Protein AF-A0A9X0AL07-F1 (afdb_monomer_lite)

pLDDT: mean 73.5, std 15.66, range [35.53, 93.0]

Foldseek 3Di:
DDDDDPPPDPPPPPPPPPPPDDDPCCPQPDDPPDDPDCWDWDPPDPFKIWIDNPHTAKIWGPPDPDPLDDTDIDGDCVVPDPVVCPDPVNPQQEAACCCPDDVVVVVVCPPVPRHHYHNDPDPPPRDPSVVVDD

Organism: NCBI:txid352851

Structure (mmCIF, N/CA/C/O backbone):
data_AF-A0A9X0AL07-F1
#
_entry.id   AF-A0A9X0AL07-F1
#
loop_
_atom_site.group_PDB
_atom_site.id
_atom_site.type_symbol
_atom_site.label_atom_id
_atom_site.label_alt_id
_atom_site.label_comp_id
_atom_site.label_asym_id
_atom_site.label_entity_id
_atom_site.label_seq_id
_atom_site.pdbx_PDB_ins_code
_atom_site.Cartn_x
_atom_site.Cartn_y
_atom_site.Cartn_z
_atom_site.occupancy
_atom_site.B_iso_or_equiv
_atom_site.auth_seq_id
_atom_site.auth_comp_id
_atom_site.auth_asym_id
_atom_site.auth_atom_id
_atom_site.pdbx_PDB_model_num
ATOM 1 N N . MET A 1 1 ? -47.774 -26.238 -10.669 1.00 41.75 1 MET A N 1
ATOM 2 C CA . MET A 1 1 ? -46.921 -26.470 -11.854 1.00 41.75 1 MET A CA 1
ATOM 3 C C . MET A 1 1 ? -45.473 -26.365 -11.404 1.00 41.75 1 MET A C 1
ATOM 5 O O . MET A 1 1 ? -45.130 -25.372 -10.777 1.00 41.75 1 MET A O 1
ATOM 9 N N . TYR A 1 2 ? -44.688 -27.422 -11.620 1.00 35.53 2 TYR A N 1
ATOM 10 C CA . TYR A 1 2 ? -43.253 -27.509 -11.310 1.00 35.53 2 TYR A CA 1
ATOM 11 C C . TYR A 1 2 ? -42.462 -26.439 -12.090 1.00 35.53 2 TYR A C 1
ATOM 13 O O . TYR A 1 2 ? -42.788 -26.169 -13.240 1.00 35.53 2 TYR A O 1
ATOM 21 N N . SER A 1 3 ? -41.630 -25.652 -11.399 1.00 46.22 3 SER A N 1
ATOM 22 C CA . SER A 1 3 ? -40.161 -25.776 -11.288 1.00 46.22 3 SER A CA 1
ATOM 23 C C . SER A 1 3 ? -39.403 -25.531 -12.590 1.00 46.22 3 SER A C 1
ATOM 25 O O . SER A 1 3 ? -39.518 -26.325 -13.511 1.00 46.22 3 SER A O 1
ATOM 27 N N . HIS A 1 4 ? -38.549 -24.503 -12.578 1.00 42.06 4 HIS A N 1
ATOM 28 C CA . HIS A 1 4 ? -37.120 -24.659 -12.862 1.00 42.06 4 HIS A CA 1
ATOM 29 C C . HIS A 1 4 ? -36.344 -23.562 -12.122 1.00 42.06 4 HIS A C 1
ATOM 31 O O . HIS A 1 4 ? -36.123 -22.468 -12.634 1.00 42.06 4 HIS A O 1
ATOM 37 N N . SER A 1 5 ? -35.930 -23.864 -10.890 1.00 51.69 5 SER A N 1
ATOM 38 C CA . SER A 1 5 ? -34.748 -23.219 -10.316 1.00 51.69 5 SER A CA 1
ATOM 39 C C . SER A 1 5 ? -33.532 -23.791 -11.044 1.00 51.69 5 SER A C 1
ATOM 41 O O . SER A 1 5 ? -33.426 -25.018 -11.117 1.00 51.69 5 SER A O 1
ATOM 43 N N . PRO A 1 6 ? -32.613 -22.976 -11.585 1.00 49.62 6 PRO A N 1
ATOM 44 C CA . PRO A 1 6 ? -31.363 -23.510 -12.086 1.00 49.62 6 PRO A CA 1
ATOM 45 C C . PRO A 1 6 ? -30.566 -23.999 -10.879 1.00 49.62 6 PRO A C 1
ATOM 47 O O . PRO A 1 6 ? -30.081 -23.211 -10.064 1.00 49.62 6 PRO A O 1
ATOM 50 N N . THR A 1 7 ? -30.485 -25.319 -10.744 1.00 46.00 7 THR A N 1
ATOM 51 C CA . THR A 1 7 ? -29.522 -25.996 -9.885 1.00 46.00 7 THR A CA 1
ATOM 52 C C . THR A 1 7 ? -28.144 -25.486 -10.288 1.00 46.00 7 THR A C 1
ATOM 54 O O . THR A 1 7 ? -27.647 -25.813 -11.362 1.00 46.00 7 THR A O 1
ATOM 57 N N . LYS A 1 8 ? -27.545 -24.625 -9.459 1.00 52.09 8 LYS A N 1
ATOM 58 C CA . LYS A 1 8 ? -26.117 -24.334 -9.554 1.00 52.09 8 LYS A CA 1
ATOM 59 C C . LYS A 1 8 ? -25.414 -25.634 -9.200 1.00 52.09 8 LYS A C 1
ATOM 61 O O . LYS A 1 8 ? -25.325 -25.981 -8.025 1.00 52.09 8 LYS A O 1
ATOM 66 N N . GLU A 1 9 ? -24.999 -26.384 -10.211 1.00 46.94 9 GLU A N 1
ATOM 67 C CA . GLU A 1 9 ? -24.055 -27.466 -9.988 1.00 46.94 9 GLU A CA 1
ATOM 68 C C . GLU A 1 9 ? -22.827 -26.874 -9.279 1.00 46.94 9 GLU A C 1
ATOM 70 O O . GLU A 1 9 ? -22.391 -25.770 -9.634 1.00 46.94 9 GLU A O 1
ATOM 75 N N . PRO A 1 10 ? -22.293 -27.540 -8.242 1.00 45.47 10 PRO A N 1
ATOM 76 C CA . PRO A 1 10 ? -21.031 -27.125 -7.666 1.00 45.47 10 PRO A CA 1
ATOM 77 C C . PRO A 1 10 ? -20.003 -27.163 -8.791 1.00 45.47 10 PRO A C 1
ATOM 79 O O . PRO A 1 10 ? -19.796 -28.206 -9.412 1.00 45.47 10 PRO A O 1
ATOM 82 N N . ILE A 1 11 ? -19.399 -26.008 -9.078 1.00 50.16 11 ILE A N 1
ATOM 83 C CA . ILE A 1 11 ? -18.239 -25.924 -9.959 1.00 50.16 11 ILE A CA 1
ATOM 84 C C . ILE A 1 11 ? -17.258 -26.949 -9.408 1.00 50.16 11 ILE A C 1
ATOM 86 O O . ILE A 1 11 ? -16.787 -26.809 -8.280 1.00 50.16 11 ILE A O 1
ATOM 90 N N . SER A 1 12 ? -17.045 -28.022 -10.170 1.00 46.88 12 SER A N 1
ATOM 91 C CA . SER A 1 12 ? -16.070 -29.050 -9.852 1.00 46.88 12 SER A CA 1
ATOM 92 C C . SER A 1 12 ? -14.741 -28.335 -9.669 1.00 46.88 12 SER A C 1
ATOM 94 O O . SER A 1 12 ? -14.136 -27.868 -10.635 1.00 46.88 12 SER A O 1
ATOM 96 N N . SER A 1 13 ? -14.325 -28.172 -8.415 1.00 49.84 13 SER A N 1
ATOM 97 C CA . SER A 1 13 ? -12.987 -27.727 -8.089 1.00 49.84 13 SER A CA 1
ATOM 98 C C . SER A 1 13 ? -12.074 -28.878 -8.482 1.00 49.84 13 SER A C 1
ATOM 100 O O . SER A 1 13 ? -11.783 -29.761 -7.672 1.00 49.84 13 SER A O 1
ATOM 102 N N . SER A 1 14 ? -11.656 -28.904 -9.750 1.00 47.50 14 SER A N 1
ATOM 103 C CA . SER A 1 14 ? -10.408 -29.562 -10.121 1.00 47.50 14 SER A CA 1
ATOM 104 C C . SER A 1 14 ? -9.397 -29.209 -9.032 1.00 47.50 14 SER A C 1
ATOM 106 O O . SER A 1 14 ? -9.341 -28.023 -8.691 1.00 47.50 14 SER A O 1
ATOM 108 N N . PRO A 1 15 ? -8.679 -30.179 -8.437 1.00 43.91 15 PRO A N 1
ATOM 109 C CA . PRO A 1 15 ? -7.733 -29.884 -7.375 1.00 43.91 15 PRO A CA 1
ATOM 110 C C . PRO A 1 15 ? -6.812 -28.800 -7.909 1.00 43.91 15 PRO A C 1
ATOM 112 O O . PRO A 1 15 ? -6.084 -29.036 -8.873 1.00 43.91 15 PRO A O 1
ATOM 115 N N . THR A 1 16 ? -6.948 -27.589 -7.366 1.00 52.47 16 THR A N 1
ATOM 116 C CA . THR A 1 16 ? -6.100 -26.467 -7.725 1.00 52.47 16 THR A CA 1
ATOM 117 C C . THR A 1 16 ? -4.709 -26.973 -7.429 1.00 52.47 16 THR A C 1
ATOM 119 O O . THR A 1 16 ? -4.386 -27.218 -6.265 1.00 52.47 16 THR A O 1
ATOM 122 N N . THR A 1 17 ? -3.930 -27.260 -8.473 1.00 52.94 17 THR A N 1
ATOM 123 C CA . THR A 1 17 ? -2.502 -27.513 -8.345 1.00 52.94 17 THR A CA 1
ATOM 124 C C . THR A 1 17 ? -2.026 -26.399 -7.437 1.00 52.94 17 THR A C 1
ATOM 126 O O . THR A 1 17 ? -2.227 -25.240 -7.793 1.00 52.94 17 THR A O 1
ATOM 129 N N . GLN A 1 18 ? -1.577 -26.717 -6.221 1.00 52.53 18 GLN A N 1
ATOM 130 C CA . GLN A 1 18 ? -1.111 -25.690 -5.300 1.00 52.53 18 GLN A CA 1
ATOM 131 C C . GLN A 1 18 ? 0.000 -24.965 -6.048 1.00 52.53 18 GLN A C 1
ATOM 133 O O . GLN A 1 18 ? 1.076 -25.528 -6.258 1.00 52.53 18 GLN A O 1
ATOM 138 N N . GLU A 1 19 ? -0.317 -23.781 -6.568 1.00 64.31 19 GLU A N 1
ATOM 139 C CA . GLU A 1 19 ? 0.633 -22.991 -7.321 1.00 64.31 19 GLU A CA 1
ATOM 140 C C . GLU A 1 19 ? 1.816 -22.761 -6.389 1.00 64.31 19 GLU A C 1
ATOM 142 O O . GLU A 1 19 ? 1.652 -22.484 -5.196 1.00 64.31 19 GLU A O 1
ATOM 147 N N . ILE A 1 20 ? 3.021 -22.985 -6.907 1.00 75.81 20 ILE A N 1
ATOM 148 C CA . ILE A 1 20 ? 4.237 -22.780 -6.134 1.00 75.81 20 ILE A CA 1
ATOM 149 C C . ILE A 1 20 ? 4.239 -21.313 -5.706 1.00 75.81 20 ILE A C 1
ATOM 151 O O . ILE A 1 20 ? 4.318 -20.410 -6.538 1.00 75.81 20 ILE A O 1
ATOM 155 N N . TRP A 1 21 ? 4.141 -21.072 -4.400 1.00 72.06 21 TRP A N 1
ATOM 156 C CA . TRP A 1 21 ? 4.177 -19.725 -3.852 1.00 72.06 21 TRP A CA 1
ATOM 157 C C . TRP A 1 21 ? 5.568 -19.131 -4.056 1.00 72.06 21 TRP A C 1
ATOM 159 O O . TRP A 1 21 ? 6.547 -19.543 -3.428 1.00 72.06 21 TRP A O 1
ATOM 169 N N . HIS A 1 22 ? 5.662 -18.142 -4.940 1.00 72.88 22 HIS A N 1
ATOM 170 C CA . HIS A 1 22 ? 6.878 -17.366 -5.119 1.00 72.88 22 HIS A CA 1
ATOM 171 C C . HIS A 1 22 ? 6.871 -16.161 -4.171 1.00 72.88 22 HIS A C 1
ATOM 173 O O . HIS A 1 22 ? 5.878 -15.433 -4.122 1.00 72.88 22 HIS A O 1
ATOM 179 N N . PRO A 1 23 ? 7.973 -15.899 -3.442 1.00 76.88 23 PRO A N 1
ATOM 180 C CA . PRO A 1 23 ? 8.098 -14.674 -2.667 1.00 76.88 23 PRO A CA 1
ATOM 181 C C . PRO A 1 23 ? 7.869 -13.451 -3.554 1.00 76.88 23 PRO A C 1
ATOM 183 O O . PRO A 1 23 ? 8.459 -13.346 -4.631 1.00 76.88 23 PRO A O 1
ATOM 186 N N . VAL A 1 24 ? 7.060 -12.504 -3.076 1.00 73.25 24 VAL A N 1
ATOM 187 C CA . VAL A 1 24 ? 6.695 -11.282 -3.816 1.00 73.25 24 VAL A CA 1
ATOM 188 C C . VAL A 1 24 ? 7.931 -10.492 -4.264 1.00 73.25 24 VAL A C 1
ATOM 190 O O . VAL A 1 24 ? 7.958 -9.895 -5.339 1.00 73.25 24 VAL A O 1
ATOM 193 N N . THR A 1 25 ? 9.005 -10.575 -3.479 1.00 73.62 25 THR A N 1
ATOM 194 C CA . THR A 1 25 ? 10.307 -9.966 -3.754 1.00 73.62 25 THR A CA 1
ATOM 195 C C . THR A 1 25 ? 10.970 -10.513 -5.018 1.00 73.62 25 THR A C 1
ATOM 197 O O . THR A 1 25 ? 11.679 -9.773 -5.685 1.00 73.62 25 THR A O 1
ATOM 200 N N . LYS A 1 26 ? 10.712 -11.768 -5.410 1.00 73.19 26 LYS A N 1
ATOM 201 C CA . LYS A 1 26 ? 11.238 -12.334 -6.665 1.00 73.19 26 LYS A CA 1
ATOM 202 C C . LYS A 1 26 ? 10.543 -11.788 -7.912 1.00 73.19 26 LYS A C 1
ATOM 204 O O . LYS A 1 26 ? 11.124 -11.859 -8.991 1.00 73.19 26 LYS A O 1
ATOM 209 N N . LEU A 1 27 ? 9.314 -11.291 -7.761 1.00 71.19 27 LEU A N 1
ATOM 210 C CA . LEU A 1 27 ? 8.460 -10.839 -8.862 1.00 71.19 27 LEU A CA 1
ATOM 211 C C . LEU A 1 27 ? 8.474 -9.317 -9.021 1.00 71.19 27 LEU A C 1
ATOM 213 O O . LEU A 1 27 ? 8.518 -8.806 -10.136 1.00 71.19 27 LEU A O 1
ATOM 217 N N . PHE A 1 28 ? 8.411 -8.590 -7.905 1.00 70.75 28 PHE A N 1
ATOM 218 C CA . PHE A 1 28 ? 8.185 -7.144 -7.911 1.00 70.75 28 PHE A CA 1
ATOM 219 C C . PHE A 1 28 ? 9.412 -6.314 -7.545 1.00 70.75 28 PHE A C 1
ATOM 221 O O . PHE A 1 28 ? 9.351 -5.083 -7.616 1.00 70.75 28 PHE A O 1
ATOM 228 N N . TYR A 1 29 ? 10.524 -6.951 -7.172 1.00 69.38 29 TYR A N 1
ATOM 229 C CA . TYR A 1 29 ? 11.814 -6.270 -7.146 1.00 69.38 29 TYR A CA 1
ATOM 230 C C . TYR A 1 29 ? 12.537 -6.493 -8.470 1.00 69.38 29 TYR A C 1
ATOM 232 O O . TYR A 1 29 ? 12.336 -7.533 -9.098 1.00 69.38 29 TYR A O 1
ATOM 240 N N . PRO A 1 30 ? 13.355 -5.525 -8.922 1.00 60.75 30 PRO A N 1
ATOM 241 C CA . PRO A 1 30 ? 14.129 -5.683 -10.143 1.00 60.75 30 PRO A CA 1
ATOM 242 C C . PRO A 1 30 ? 14.983 -6.954 -10.057 1.00 60.75 30 PRO A C 1
ATOM 244 O O . PRO A 1 30 ? 15.954 -7.002 -9.305 1.00 60.75 30 PRO A O 1
ATOM 247 N N . ASN A 1 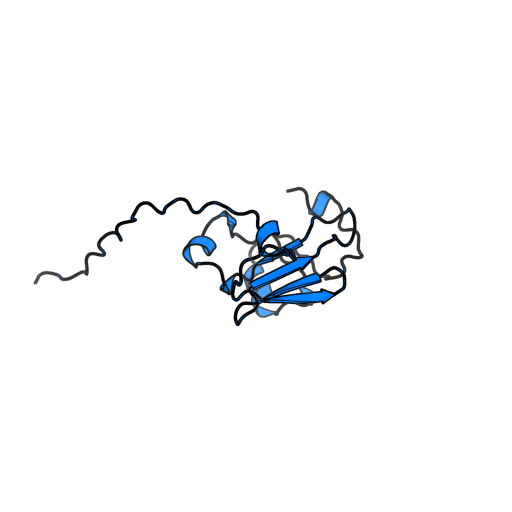31 ? 14.597 -7.984 -10.808 1.00 63.56 31 ASN A N 1
ATOM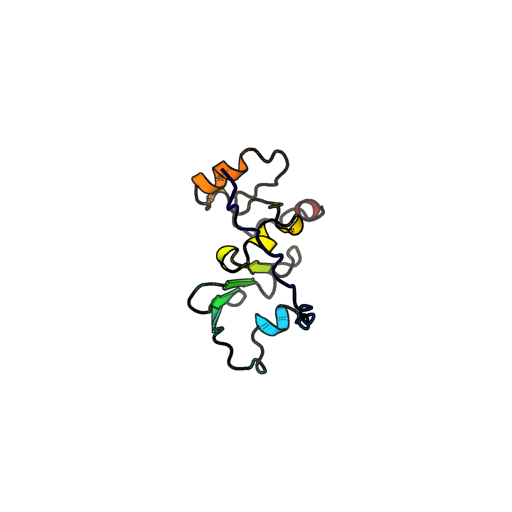 248 C CA . ASN A 1 31 ? 15.317 -9.243 -10.900 1.00 63.56 31 ASN A CA 1
ATOM 249 C C . ASN A 1 31 ? 15.786 -9.427 -12.352 1.00 63.56 31 ASN A C 1
ATOM 251 O O . ASN A 1 31 ? 14.932 -9.510 -13.244 1.00 63.56 31 ASN A O 1
ATOM 255 N N . PRO A 1 32 ? 17.106 -9.493 -12.612 1.00 58.38 32 PRO A N 1
ATOM 256 C CA . PRO A 1 32 ? 17.637 -9.705 -13.959 1.00 58.38 32 PRO A CA 1
ATOM 257 C C . PRO A 1 32 ? 17.222 -11.052 -14.576 1.00 58.38 32 PRO A C 1
ATOM 259 O O . PRO A 1 32 ? 17.321 -11.204 -15.787 1.00 58.38 32 PRO A O 1
ATOM 262 N N . GLU A 1 33 ? 16.734 -12.001 -13.771 1.00 61.16 33 GLU A N 1
ATOM 263 C CA . GLU A 1 33 ? 16.273 -13.328 -14.207 1.00 61.16 33 GLU A CA 1
ATOM 264 C C . GLU A 1 33 ? 14.755 -13.413 -14.437 1.00 61.16 33 GLU A C 1
ATOM 266 O O . GLU A 1 33 ? 14.217 -14.501 -14.640 1.00 61.16 33 GLU A O 1
ATOM 271 N N . SER A 1 34 ? 14.023 -12.297 -14.365 1.00 57.53 34 SER A N 1
ATOM 272 C CA . SER A 1 34 ? 12.585 -12.331 -14.641 1.00 57.53 34 SER A CA 1
ATOM 273 C C . SER A 1 34 ? 12.328 -12.600 -16.133 1.00 57.53 34 SER A C 1
ATOM 275 O O . SER A 1 34 ? 12.715 -11.812 -16.994 1.00 57.53 34 SER A O 1
ATOM 277 N N . GLU A 1 35 ? 11.682 -13.736 -16.430 1.00 57.97 35 GLU A N 1
ATOM 278 C CA . GLU A 1 35 ? 11.038 -14.054 -17.720 1.00 57.97 35 GLU A CA 1
ATOM 279 C C . GLU A 1 35 ? 10.242 -12.839 -18.248 1.00 57.97 35 GLU A C 1
ATOM 281 O O . GLU A 1 35 ? 9.851 -11.983 -17.446 1.00 57.97 35 GLU A O 1
ATOM 286 N N . PRO A 1 36 ? 9.960 -12.726 -19.563 1.00 57.56 36 PRO A N 1
ATOM 287 C CA . PRO A 1 36 ? 9.279 -11.573 -20.152 1.00 57.56 36 PRO A CA 1
ATOM 288 C C . PRO A 1 36 ? 7.789 -11.549 -19.778 1.00 57.56 36 PRO A C 1
ATOM 290 O O . PRO A 1 36 ? 6.899 -11.681 -20.617 1.00 57.56 36 PRO A O 1
ATOM 293 N N . TYR A 1 37 ? 7.490 -11.359 -18.499 1.00 62.69 37 TYR A N 1
ATOM 294 C CA . TYR A 1 37 ? 6.167 -11.010 -18.036 1.00 62.69 37 TYR A CA 1
ATOM 295 C C . TYR A 1 37 ? 5.795 -9.657 -18.651 1.00 62.69 37 TYR A C 1
ATOM 297 O O . TYR A 1 37 ? 6.619 -8.750 -18.765 1.00 62.69 37 TYR A O 1
ATOM 305 N N . HIS A 1 38 ? 4.518 -9.461 -18.979 1.00 76.56 38 HIS A N 1
ATOM 306 C CA . HIS A 1 38 ? 3.991 -8.147 -19.378 1.00 76.56 38 HIS A CA 1
ATOM 307 C C . HIS A 1 38 ? 4.071 -7.087 -18.255 1.00 76.56 38 HIS A C 1
ATOM 309 O O . HIS A 1 38 ? 3.615 -5.953 -18.430 1.00 76.56 38 HIS A O 1
ATOM 315 N N . LEU A 1 39 ? 4.656 -7.453 -17.111 1.00 81.56 39 LEU A N 1
ATOM 316 C CA . LEU A 1 39 ? 4.917 -6.608 -15.966 1.00 81.56 39 LEU A CA 1
ATOM 317 C C . LEU A 1 39 ? 6.039 -5.614 -16.277 1.00 81.56 39 LEU A C 1
ATOM 319 O O . LEU A 1 39 ? 7.187 -5.980 -16.512 1.00 81.56 39 LEU A O 1
ATOM 323 N N . LYS A 1 40 ? 5.712 -4.327 -16.230 1.00 86.12 40 LYS A N 1
ATOM 324 C CA . LYS A 1 40 ? 6.671 -3.231 -16.365 1.00 86.12 40 LYS A CA 1
ATOM 325 C C . LYS A 1 40 ? 6.925 -2.609 -15.004 1.00 86.12 40 LYS A C 1
ATOM 327 O O . LYS A 1 40 ? 5.981 -2.224 -14.315 1.00 86.12 40 LYS A O 1
ATOM 332 N N . LEU A 1 41 ? 8.196 -2.468 -14.641 1.00 87.56 41 LEU A N 1
ATOM 333 C CA . LEU A 1 41 ? 8.619 -1.768 -13.432 1.00 87.56 41 LEU A CA 1
ATOM 334 C C . LEU A 1 41 ? 8.977 -0.318 -13.774 1.00 87.56 41 LEU A C 1
ATOM 336 O O . LEU A 1 41 ? 9.732 -0.052 -14.706 1.00 87.56 41 LEU A O 1
ATOM 340 N N . PHE A 1 42 ? 8.437 0.624 -13.008 1.00 89.56 42 PHE A N 1
ATOM 341 C CA . PHE A 1 42 ? 8.689 2.052 -13.142 1.00 89.56 42 PHE A CA 1
ATOM 342 C C . PHE A 1 42 ? 9.277 2.598 -11.843 1.00 89.56 42 PHE A C 1
ATOM 344 O O . PHE A 1 42 ? 8.597 2.679 -10.812 1.00 89.56 42 PHE A O 1
ATOM 351 N N . LYS A 1 43 ? 10.548 2.998 -11.895 1.00 90.06 43 LYS A N 1
ATOM 352 C CA . LYS A 1 43 ? 11.238 3.623 -10.768 1.00 90.06 43 LYS A CA 1
ATOM 353 C C . LYS A 1 43 ? 10.718 5.054 -10.592 1.00 90.06 43 LYS A C 1
ATOM 355 O O . LYS A 1 43 ? 11.022 5.934 -11.387 1.00 90.06 43 LYS A O 1
ATOM 360 N N . SER A 1 44 ? 9.897 5.268 -9.565 1.00 86.12 44 SER A N 1
ATOM 361 C CA . SER A 1 44 ? 9.284 6.572 -9.261 1.00 86.12 44 SER A CA 1
ATOM 362 C C . SER A 1 44 ? 10.225 7.493 -8.477 1.00 86.12 44 SER A C 1
ATOM 364 O O . SER A 1 44 ? 10.090 8.710 -8.538 1.00 86.12 44 SER A O 1
ATOM 366 N N . SER A 1 45 ? 11.155 6.916 -7.714 1.00 86.12 45 SER A N 1
ATOM 367 C CA . SER A 1 45 ? 12.222 7.618 -6.994 1.00 86.12 45 SER A CA 1
ATOM 368 C C . SER A 1 45 ? 13.388 6.659 -6.747 1.00 86.12 45 SER A C 1
ATOM 370 O O . SER A 1 45 ? 13.283 5.475 -7.065 1.00 86.12 45 SER A O 1
ATOM 372 N N . ASP A 1 46 ? 14.469 7.119 -6.114 1.00 83.69 46 ASP A N 1
ATOM 373 C CA . ASP A 1 46 ? 15.586 6.244 -5.731 1.00 83.69 46 ASP A CA 1
ATOM 374 C C . ASP A 1 46 ? 15.173 5.033 -4.893 1.00 83.69 46 ASP A C 1
ATOM 376 O O . ASP A 1 46 ? 15.820 3.994 -4.992 1.00 83.69 46 ASP A O 1
ATOM 380 N N . ARG A 1 47 ? 14.079 5.157 -4.131 1.00 81.81 47 ARG A N 1
ATOM 381 C CA . ARG A 1 47 ? 13.587 4.130 -3.204 1.00 81.81 47 ARG A CA 1
ATOM 382 C C . ARG A 1 47 ? 12.213 3.577 -3.565 1.00 81.81 47 ARG A C 1
ATOM 384 O O . ARG A 1 47 ? 11.744 2.673 -2.894 1.00 81.81 47 ARG A O 1
ATOM 391 N N . SER A 1 48 ? 11.534 4.128 -4.570 1.00 87.31 48 SER A N 1
ATOM 392 C CA . SER A 1 48 ? 10.136 3.793 -4.856 1.00 87.31 48 SER A CA 1
ATOM 393 C C . SER A 1 48 ? 9.980 3.189 -6.239 1.00 87.31 48 SER A C 1
ATOM 395 O O . SER A 1 48 ? 10.380 3.806 -7.230 1.00 87.31 48 SER A O 1
ATOM 397 N N . THR A 1 49 ? 9.309 2.044 -6.323 1.00 90.50 49 THR A N 1
ATOM 398 C CA . THR A 1 49 ? 8.998 1.375 -7.591 1.00 90.50 49 THR A CA 1
ATOM 399 C C . THR A 1 49 ? 7.498 1.143 -7.706 1.00 90.50 49 THR A C 1
ATOM 401 O O . THR A 1 49 ? 6.824 0.829 -6.733 1.00 90.50 49 THR A O 1
ATOM 404 N N . ARG A 1 50 ? 6.953 1.323 -8.907 1.00 91.94 50 ARG A N 1
ATOM 405 C CA . ARG A 1 50 ? 5.577 0.954 -9.254 1.00 91.94 50 ARG A CA 1
ATOM 406 C C . ARG A 1 50 ? 5.609 -0.132 -10.309 1.00 91.94 50 ARG A C 1
ATOM 408 O O . ARG A 1 50 ? 6.447 -0.072 -11.205 1.00 91.94 50 ARG A O 1
ATOM 415 N N . SER A 1 51 ? 4.689 -1.080 -10.235 1.00 89.88 51 SER A N 1
ATOM 416 C CA . SER A 1 51 ? 4.551 -2.115 -11.257 1.00 89.88 51 SER A CA 1
ATOM 417 C C . SER A 1 51 ? 3.252 -1.950 -12.044 1.00 89.88 51 SER A C 1
ATOM 419 O O . SER A 1 51 ? 2.239 -1.480 -11.512 1.00 89.88 51 SER A O 1
ATOM 421 N N . PHE A 1 52 ? 3.297 -2.285 -13.333 1.00 89.38 52 PHE A N 1
ATOM 422 C CA . PHE A 1 52 ? 2.182 -2.112 -14.258 1.00 89.38 52 PHE A CA 1
ATOM 423 C C . PHE A 1 52 ? 2.021 -3.303 -15.200 1.00 89.38 52 PHE A C 1
ATOM 425 O O . PHE A 1 52 ? 3.004 -3.806 -15.732 1.00 89.38 52 PHE A O 1
ATOM 432 N N . CYS A 1 53 ? 0.775 -3.666 -15.494 1.00 85.31 53 CYS A N 1
ATOM 433 C CA . CYS A 1 53 ? 0.399 -4.552 -16.600 1.00 85.31 53 CYS A CA 1
ATOM 434 C C . CYS A 1 53 ? -0.869 -3.980 -17.253 1.00 85.31 53 CYS A C 1
ATOM 436 O O . CYS A 1 53 ? -1.989 -4.351 -16.916 1.00 85.31 53 CYS A O 1
ATOM 438 N N . GLY A 1 54 ? -0.708 -2.934 -18.071 1.00 85.38 54 GLY A N 1
ATOM 439 C CA . GLY A 1 54 ? -1.818 -2.108 -18.579 1.00 85.38 54 GLY A CA 1
ATOM 440 C C . GLY A 1 54 ? -2.423 -1.149 -17.538 1.00 85.38 54 GLY A C 1
ATOM 441 O O . GLY A 1 54 ? -2.706 -0.002 -17.867 1.00 85.38 54 GLY A O 1
ATOM 442 N N . THR A 1 55 ? -2.537 -1.575 -16.277 1.00 88.00 55 THR A N 1
ATOM 443 C CA . THR A 1 55 ? -2.920 -0.762 -15.107 1.00 88.00 55 THR A CA 1
ATOM 444 C C . THR A 1 55 ? -1.873 -0.865 -13.993 1.00 88.00 55 THR A C 1
ATOM 446 O O . THR A 1 55 ? -0.998 -1.731 -14.055 1.00 88.00 55 THR A O 1
ATOM 449 N N . ASN A 1 56 ? -1.927 0.017 -12.988 1.00 90.44 56 ASN A N 1
ATOM 450 C CA . ASN A 1 56 ? -1.063 -0.076 -11.808 1.00 90.44 56 ASN A CA 1
ATOM 451 C C . ASN A 1 56 ? -1.452 -1.301 -10.971 1.00 90.44 56 ASN A C 1
ATOM 453 O O . ASN A 1 56 ? -2.626 -1.473 -10.649 1.00 90.44 56 ASN A O 1
ATOM 457 N N . LEU A 1 57 ? -0.46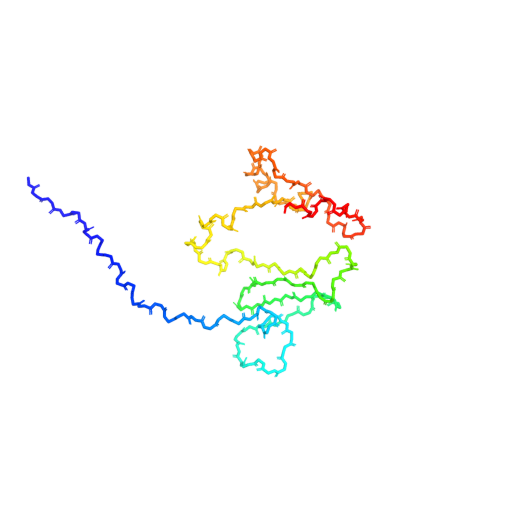3 -2.127 -10.627 1.00 91.00 57 LEU A N 1
ATOM 458 C CA . LEU A 1 57 ? -0.668 -3.317 -9.803 1.00 91.00 57 LEU A CA 1
ATOM 459 C C . LEU A 1 57 ? -0.148 -3.109 -8.388 1.00 91.00 57 LEU A C 1
ATOM 461 O O . LEU A 1 57 ? -0.846 -3.408 -7.424 1.00 91.00 57 LEU A O 1
ATOM 465 N N . THR A 1 58 ? 1.080 -2.601 -8.263 1.00 92.12 58 THR A N 1
ATOM 466 C CA . THR A 1 58 ? 1.737 -2.480 -6.961 1.00 92.12 58 THR A CA 1
ATOM 467 C C . THR A 1 58 ? 2.560 -1.205 -6.836 1.00 92.12 58 THR A C 1
ATOM 469 O O . THR A 1 58 ? 2.924 -0.555 -7.831 1.00 92.12 58 THR A O 1
ATOM 472 N N . TYR A 1 59 ? 2.861 -0.863 -5.589 1.00 90.50 59 TYR A N 1
ATOM 473 C CA . TYR A 1 59 ? 3.827 0.149 -5.193 1.00 90.50 59 TYR A CA 1
ATOM 474 C C . TYR A 1 59 ? 4.739 -0.435 -4.116 1.00 90.50 59 TYR A C 1
ATOM 476 O O . TYR A 1 59 ? 4.271 -1.095 -3.199 1.00 90.50 59 TYR A O 1
ATOM 484 N N . SER A 1 60 ? 6.042 -0.204 -4.222 1.00 89.06 60 SER A N 1
ATOM 485 C CA . SER A 1 60 ? 7.009 -0.644 -3.224 1.00 89.06 60 SER A CA 1
ATOM 486 C C . SER A 1 60 ? 7.949 0.481 -2.821 1.00 89.06 60 SER A C 1
ATOM 488 O O . SER A 1 60 ? 8.313 1.327 -3.647 1.00 89.06 60 SER A O 1
ATOM 490 N N . ILE A 1 61 ? 8.352 0.478 -1.549 1.00 85.31 61 ILE A N 1
ATOM 491 C CA . ILE A 1 61 ? 9.454 1.297 -1.039 1.00 85.31 61 ILE A CA 1
ATOM 492 C C . ILE A 1 61 ? 10.551 0.365 -0.539 1.00 85.31 61 ILE A C 1
ATOM 494 O O . ILE A 1 61 ? 10.350 -0.351 0.438 1.00 85.31 61 ILE A O 1
ATOM 498 N N . ASN A 1 62 ? 11.701 0.397 -1.209 1.00 79.69 62 ASN A N 1
ATOM 499 C CA . ASN A 1 62 ? 12.911 -0.325 -0.840 1.00 79.69 62 ASN A CA 1
ATOM 500 C C . ASN A 1 62 ? 14.152 0.466 -1.326 1.00 79.69 62 ASN A C 1
ATOM 502 O O . ASN A 1 62 ? 14.221 0.807 -2.512 1.00 79.69 62 ASN A O 1
ATOM 506 N N . PRO A 1 63 ? 15.133 0.769 -0.454 1.00 76.81 63 PRO A N 1
ATOM 507 C CA . PRO A 1 63 ? 15.121 0.501 0.985 1.00 76.81 63 PRO A CA 1
ATOM 508 C C . PRO A 1 63 ? 14.098 1.365 1.723 1.00 76.81 63 PRO A C 1
ATOM 510 O O . PRO A 1 63 ? 13.782 2.486 1.300 1.00 76.81 63 PRO A O 1
ATOM 513 N N . LYS A 1 64 ? 13.603 0.838 2.847 1.00 75.00 64 LYS A N 1
ATOM 514 C CA . LYS A 1 64 ? 12.753 1.561 3.795 1.00 75.00 64 LYS A CA 1
ATOM 515 C C . LYS A 1 64 ? 13.294 2.964 4.147 1.00 75.00 64 LYS A C 1
ATOM 517 O O . LYS A 1 64 ? 14.509 3.181 4.175 1.00 75.00 64 LYS A O 1
ATOM 522 N N . PRO A 1 65 ? 12.419 3.954 4.420 1.00 70.25 65 PRO A N 1
ATOM 523 C CA . PRO A 1 65 ? 12.847 5.337 4.634 1.00 70.25 65 PRO A CA 1
ATOM 524 C C . PRO A 1 65 ? 13.660 5.572 5.910 1.00 70.25 65 PRO A C 1
ATOM 526 O O . PRO A 1 65 ? 14.506 6.466 5.918 1.00 70.25 65 PRO A O 1
ATOM 529 N N . SER A 1 66 ? 13.365 4.815 6.968 1.00 72.88 66 SER A N 1
ATOM 530 C CA . SER A 1 66 ? 14.081 4.796 8.245 1.00 72.88 66 SER A CA 1
ATOM 531 C C . SER A 1 66 ? 13.941 3.417 8.882 1.00 72.88 66 SER A C 1
ATOM 533 O O . SER A 1 66 ? 13.060 2.647 8.495 1.00 72.88 66 SER A O 1
ATOM 535 N N . ASP A 1 67 ? 14.761 3.116 9.889 1.00 70.88 67 ASP A N 1
ATOM 536 C CA . ASP A 1 67 ? 14.692 1.826 10.573 1.00 70.88 67 ASP A CA 1
ATOM 537 C C . ASP A 1 67 ? 13.376 1.561 11.305 1.00 70.88 67 ASP A C 1
ATOM 539 O O . ASP A 1 67 ? 13.052 0.399 11.544 1.00 70.88 67 ASP A O 1
ATOM 543 N N . ALA A 1 68 ? 12.597 2.613 11.565 1.00 65.25 68 ALA A N 1
ATOM 544 C CA . ALA A 1 68 ? 11.288 2.536 12.201 1.00 65.25 68 ALA A CA 1
ATOM 545 C C . ALA A 1 68 ? 10.184 1.967 11.291 1.00 65.25 68 ALA A C 1
ATOM 547 O O . ALA A 1 68 ? 9.093 1.692 11.779 1.00 65.25 68 ALA A O 1
ATOM 548 N N . TRP A 1 69 ? 10.439 1.800 9.990 1.00 64.31 69 TRP A N 1
ATOM 549 C CA . TRP A 1 69 ? 9.456 1.280 9.035 1.00 64.31 69 TRP A CA 1
ATOM 550 C C . TRP A 1 69 ? 9.850 -0.119 8.548 1.00 64.31 69 TRP A C 1
ATOM 552 O O . TRP A 1 69 ? 11.039 -0.389 8.402 1.00 64.31 69 TRP A O 1
ATOM 562 N N . PRO A 1 70 ? 8.912 -1.034 8.272 1.00 71.50 70 PRO A N 1
ATOM 563 C CA . PRO A 1 70 ? 9.211 -2.196 7.440 1.00 71.50 70 PRO A CA 1
ATOM 564 C C . PRO A 1 70 ? 9.379 -1.772 5.970 1.00 71.50 70 PRO A C 1
ATOM 566 O O . PRO A 1 70 ? 9.034 -0.649 5.586 1.00 71.50 70 PRO A O 1
ATOM 569 N N . ASP A 1 71 ? 9.896 -2.672 5.130 1.00 77.06 71 ASP A N 1
ATOM 570 C CA . ASP A 1 71 ? 9.764 -2.500 3.681 1.00 77.06 71 ASP A CA 1
ATOM 571 C C . ASP A 1 71 ? 8.273 -2.474 3.324 1.00 77.06 71 ASP A C 1
ATOM 573 O O . ASP A 1 71 ? 7.491 -3.306 3.788 1.00 77.06 71 ASP A O 1
ATOM 577 N N . LEU A 1 72 ? 7.871 -1.491 2.519 1.00 81.44 72 LEU A N 1
ATOM 578 C CA . LEU A 1 72 ? 6.467 -1.276 2.175 1.00 81.44 72 LEU A CA 1
ATOM 579 C C . LEU A 1 72 ? 6.166 -1.886 0.813 1.00 81.44 72 LEU A C 1
ATOM 581 O O . LEU A 1 72 ? 6.910 -1.676 -0.153 1.00 81.44 72 LEU A O 1
ATOM 585 N N . PHE A 1 73 ? 5.054 -2.608 0.742 1.00 86.88 73 PHE A N 1
ATOM 586 C CA . PHE A 1 73 ? 4.541 -3.206 -0.478 1.00 86.88 73 PHE A CA 1
ATOM 587 C C . PHE A 1 73 ? 3.017 -3.100 -0.506 1.00 86.88 73 PHE A C 1
ATOM 589 O O . PHE A 1 73 ? 2.321 -3.832 0.192 1.00 86.88 73 PHE A O 1
ATOM 596 N N . ASP A 1 74 ? 2.515 -2.197 -1.339 1.00 89.31 74 ASP A N 1
ATOM 597 C CA . ASP A 1 74 ? 1.089 -1.981 -1.536 1.00 89.31 74 ASP A CA 1
ATOM 598 C C . ASP A 1 74 ? 0.629 -2.713 -2.798 1.00 89.31 74 ASP A C 1
ATOM 600 O O . ASP A 1 74 ? 1.262 -2.618 -3.856 1.00 89.31 74 ASP A O 1
ATOM 604 N N . VAL A 1 75 ? -0.520 -3.381 -2.705 1.00 90.94 75 VAL A N 1
ATOM 605 C CA . VAL A 1 75 ? -1.210 -4.012 -3.837 1.00 90.94 75 VAL A CA 1
ATOM 606 C C . VAL A 1 75 ? -2.516 -3.274 -4.099 1.00 90.94 75 VAL A C 1
ATOM 608 O O . VAL A 1 75 ? -3.298 -3.006 -3.187 1.00 90.94 75 VAL A O 1
ATOM 611 N N . VAL A 1 76 ? -2.782 -2.948 -5.361 1.00 91.56 76 VAL A N 1
ATOM 612 C CA . VAL A 1 76 ? -4.042 -2.320 -5.760 1.00 91.56 76 VAL A CA 1
ATOM 613 C C . VAL A 1 76 ? -5.161 -3.356 -5.685 1.00 91.56 76 VAL A C 1
ATOM 615 O O . VAL A 1 76 ? -5.208 -4.288 -6.483 1.00 91.56 76 VAL A O 1
ATOM 618 N N . LEU A 1 77 ? -6.112 -3.165 -4.768 1.00 90.31 77 LEU A N 1
ATOM 619 C CA . LEU A 1 77 ? -7.185 -4.136 -4.497 1.00 90.31 77 LEU A CA 1
ATOM 620 C C . LEU A 1 77 ? -8.059 -4.465 -5.714 1.00 90.31 77 LEU A C 1
ATOM 622 O O . LEU A 1 77 ? -8.562 -5.575 -5.823 1.00 90.31 77 LEU A O 1
ATOM 626 N N . GLY A 1 78 ? -8.193 -3.539 -6.671 1.00 88.31 78 GLY A N 1
ATOM 627 C CA . GLY A 1 78 ? -8.906 -3.788 -7.932 1.00 88.31 78 GLY A CA 1
ATOM 628 C C . GLY A 1 78 ? -8.273 -4.869 -8.821 1.00 88.31 78 GLY A C 1
ATOM 629 O O . GLY A 1 78 ? -8.851 -5.224 -9.843 1.00 88.31 78 GLY A O 1
ATOM 630 N N . THR A 1 79 ? -7.092 -5.369 -8.450 1.00 87.81 79 THR A N 1
ATOM 631 C CA . THR A 1 79 ? -6.354 -6.435 -9.146 1.00 87.81 79 THR A CA 1
ATOM 632 C C . THR A 1 79 ? -6.463 -7.791 -8.442 1.00 87.81 79 THR A C 1
ATOM 634 O O . THR A 1 79 ? -5.979 -8.790 -8.966 1.00 87.81 79 THR A O 1
ATOM 637 N N . ILE A 1 80 ? -7.117 -7.831 -7.278 1.00 88.12 80 ILE A N 1
ATOM 638 C CA . ILE A 1 80 ? -7.337 -9.031 -6.467 1.00 88.12 80 ILE A CA 1
ATOM 639 C C . ILE A 1 80 ? -8.722 -9.603 -6.798 1.00 88.12 80 ILE A C 1
ATOM 641 O O . ILE A 1 80 ? -9.658 -8.861 -7.117 1.00 88.12 80 ILE A O 1
ATOM 645 N N . ARG A 1 81 ? -8.874 -10.933 -6.752 1.00 89.81 81 ARG A N 1
ATOM 646 C CA . ARG A 1 81 ? -10.180 -11.569 -6.963 1.00 89.81 81 ARG A CA 1
ATOM 647 C C . ARG A 1 81 ? -11.139 -11.174 -5.845 1.00 89.81 81 ARG A C 1
ATOM 649 O O . ARG A 1 81 ? -10.755 -11.074 -4.686 1.00 89.81 81 ARG A O 1
ATOM 656 N N . ARG A 1 82 ? -12.417 -11.010 -6.190 1.00 91.44 82 ARG A N 1
ATOM 657 C CA . ARG A 1 82 ? -13.453 -10.630 -5.219 1.00 91.44 82 ARG A CA 1
ATOM 658 C C . ARG A 1 82 ? -13.551 -11.612 -4.052 1.00 91.44 82 ARG A C 1
ATOM 660 O O . ARG A 1 82 ? -13.615 -11.159 -2.921 1.00 91.44 82 ARG A O 1
ATOM 667 N N . ASP A 1 83 ? -13.497 -12.912 -4.332 1.00 93.00 83 ASP A N 1
ATOM 668 C CA . ASP A 1 83 ? -13.596 -13.951 -3.301 1.00 93.00 83 ASP A CA 1
ATOM 669 C C . ASP A 1 83 ? -12.488 -13.809 -2.237 1.00 93.00 83 ASP A C 1
ATOM 671 O O . ASP A 1 83 ? -12.737 -14.025 -1.056 1.00 93.00 83 ASP A O 1
ATOM 675 N N . ASP A 1 84 ? -11.287 -13.370 -2.637 1.00 90.38 84 ASP A N 1
ATOM 676 C CA . ASP A 1 84 ? -10.168 -13.144 -1.714 1.00 90.38 84 ASP A CA 1
ATOM 677 C C . ASP A 1 84 ? -10.332 -11.842 -0.910 1.00 90.38 84 ASP A C 1
ATOM 679 O O . ASP A 1 84 ? -9.858 -11.754 0.221 1.00 90.38 84 ASP A O 1
ATOM 683 N N . LEU A 1 85 ? -11.007 -10.830 -1.476 1.00 90.44 85 LEU A N 1
ATOM 684 C CA . LEU A 1 85 ? -11.307 -9.555 -0.806 1.00 90.44 85 LEU A CA 1
ATOM 685 C C . LEU A 1 85 ? -12.357 -9.686 0.299 1.00 90.44 85 LEU A C 1
ATOM 687 O O . LEU A 1 85 ? -12.415 -8.835 1.183 1.00 90.44 85 LEU A O 1
ATOM 691 N N . GLU A 1 86 ? -13.198 -10.714 0.234 1.00 90.50 86 GLU A N 1
ATOM 692 C CA . GLU A 1 86 ? -14.242 -10.985 1.228 1.00 90.50 86 GLU A CA 1
ATOM 693 C C . GLU A 1 86 ? -13.719 -11.810 2.420 1.00 90.50 86 GLU A C 1
ATOM 695 O O . GLU A 1 86 ? -14.451 -12.031 3.384 1.00 90.50 86 GLU A O 1
ATOM 700 N N . GLY A 1 87 ? -12.453 -12.244 2.378 1.00 89.44 87 GLY A N 1
ATOM 701 C CA . GLY A 1 87 ? -11.800 -12.965 3.467 1.00 89.44 87 GLY A CA 1
ATOM 702 C C . GLY A 1 87 ? -11.472 -12.081 4.674 1.00 89.44 87 GLY A C 1
ATOM 703 O O . GLY A 1 87 ? -11.192 -10.889 4.544 1.00 89.44 87 GLY A O 1
ATOM 704 N N . GLU A 1 88 ? -11.433 -12.685 5.865 1.00 90.62 88 GLU A N 1
ATOM 705 C CA . GLU A 1 88 ? -11.134 -11.986 7.130 1.00 90.62 88 GLU A CA 1
ATOM 706 C C . GLU A 1 88 ? -9.759 -11.293 7.124 1.00 90.62 88 GLU A C 1
ATOM 708 O O . GLU A 1 88 ? -9.575 -10.264 7.769 1.00 90.62 88 GLU A O 1
ATOM 713 N N . TRP A 1 89 ? -8.804 -11.807 6.343 1.00 85.38 89 TRP A N 1
ATOM 714 C CA . TRP A 1 89 ? -7.464 -11.229 6.177 1.00 85.38 89 TRP A CA 1
ATOM 715 C C . TRP A 1 89 ? -7.437 -9.922 5.367 1.00 85.38 89 TRP A C 1
ATOM 717 O O . TRP A 1 89 ? -6.410 -9.250 5.350 1.00 85.38 89 TRP A O 1
ATOM 727 N N . MET A 1 90 ? -8.532 -9.562 4.687 1.00 89.31 90 MET A N 1
ATOM 728 C CA . MET A 1 90 ? -8.655 -8.314 3.918 1.00 89.31 90 MET A CA 1
ATOM 729 C C . MET A 1 90 ? -9.463 -7.234 4.645 1.00 89.31 90 MET A C 1
ATOM 731 O O . MET A 1 90 ? -9.728 -6.177 4.065 1.00 89.31 90 MET A O 1
ATOM 735 N N . ILE A 1 91 ? -9.847 -7.462 5.906 1.00 85.94 91 ILE A N 1
ATOM 736 C CA . ILE A 1 91 ? -10.484 -6.434 6.732 1.00 85.94 91 ILE A CA 1
ATOM 737 C C . ILE A 1 91 ? -9.483 -5.282 6.928 1.00 85.94 91 ILE A C 1
ATOM 739 O O . ILE A 1 91 ? -8.388 -5.519 7.438 1.00 85.94 91 ILE A O 1
ATOM 743 N N . PRO A 1 92 ? -9.827 -4.035 6.543 1.00 85.38 92 PRO A N 1
ATOM 744 C CA . PRO A 1 92 ? -8.937 -2.900 6.746 1.00 85.38 92 PRO A CA 1
ATOM 745 C C . PRO A 1 92 ? -8.637 -2.704 8.231 1.00 85.38 92 PRO A C 1
ATOM 747 O O . PRO A 1 92 ? -9.554 -2.542 9.037 1.00 85.38 92 PRO A O 1
ATOM 750 N N . ASP A 1 93 ? -7.355 -2.683 8.579 1.00 85.25 93 ASP A N 1
ATOM 751 C CA . ASP A 1 93 ? -6.897 -2.496 9.954 1.00 85.25 93 ASP A CA 1
ATOM 752 C C . ASP A 1 93 ? -6.616 -1.023 10.276 1.00 85.25 93 ASP A C 1
ATOM 754 O O . ASP A 1 93 ? -6.659 -0.639 11.441 1.00 85.25 93 ASP A O 1
ATOM 758 N N . ARG A 1 94 ? -6.321 -0.192 9.265 1.00 85.25 94 ARG A N 1
ATOM 759 C CA . ARG A 1 94 ? -5.883 1.210 9.393 1.00 85.25 94 ARG A CA 1
ATOM 760 C C . ARG A 1 94 ? -6.377 2.056 8.222 1.00 85.25 94 ARG A C 1
ATOM 762 O O . ARG A 1 94 ? -6.498 1.591 7.090 1.00 85.25 94 ARG A O 1
ATOM 769 N N . HIS A 1 95 ? -6.581 3.350 8.465 1.00 86.00 95 HIS A N 1
ATOM 770 C CA . HIS A 1 95 ? -6.840 4.332 7.410 1.00 86.00 95 HIS A CA 1
ATOM 771 C C . HIS 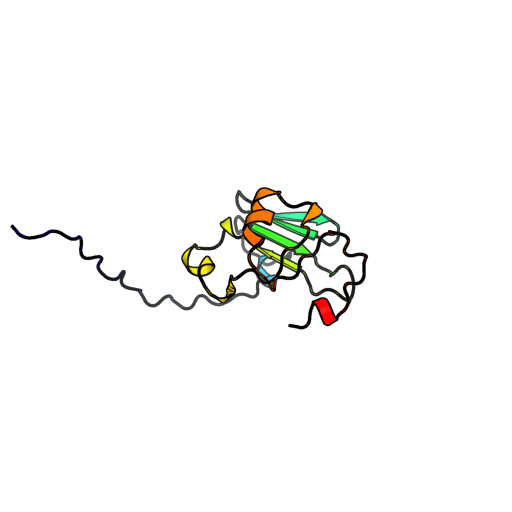A 1 95 ? -5.709 5.359 7.354 1.00 86.00 95 HIS A C 1
ATOM 773 O O . HIS A 1 95 ? -5.608 6.258 8.190 1.00 86.00 95 HIS A O 1
ATOM 779 N N . CYS A 1 96 ? -4.859 5.224 6.339 1.00 84.25 96 CYS A N 1
ATOM 780 C CA . CYS A 1 96 ? -3.699 6.081 6.134 1.00 84.25 96 CYS A CA 1
ATOM 781 C C . CYS A 1 96 ? -3.992 7.278 5.223 1.00 84.25 96 CYS A C 1
ATOM 783 O O . CYS A 1 96 ? -4.828 7.217 4.324 1.00 84.25 96 CYS A O 1
ATOM 785 N N . TRP A 1 97 ? -3.248 8.363 5.447 1.00 83.94 97 TRP A N 1
ATOM 786 C CA . TRP A 1 97 ? -3.248 9.596 4.651 1.00 83.94 97 TRP A CA 1
ATOM 787 C C . TRP A 1 97 ? -4.624 10.246 4.504 1.00 83.94 97 TRP A C 1
ATOM 789 O O . TRP A 1 97 ? -4.947 10.804 3.453 1.00 83.94 97 TRP A O 1
ATOM 799 N N . VAL A 1 98 ? -5.422 10.209 5.571 1.00 84.50 98 VAL A N 1
ATOM 800 C CA . VAL A 1 98 ? -6.826 10.650 5.579 1.00 84.50 98 VAL A CA 1
ATOM 801 C C . VAL A 1 98 ? -6.988 12.067 5.016 1.00 84.50 98 VAL A C 1
ATOM 803 O O . VAL A 1 98 ? -7.861 12.294 4.179 1.00 84.50 98 VAL A O 1
ATOM 806 N N . SER A 1 99 ? -6.097 13.000 5.376 1.00 85.38 99 SER A N 1
ATOM 807 C CA . SER A 1 99 ? -6.137 14.391 4.891 1.00 85.38 99 SER A CA 1
ATOM 808 C C . SER A 1 99 ? -5.926 14.551 3.378 1.00 85.38 99 SER A C 1
ATOM 810 O O . SER A 1 99 ? -6.215 15.610 2.814 1.00 85.38 99 SER A O 1
ATOM 812 N N . LYS A 1 100 ? -5.390 13.523 2.712 1.00 86.94 100 LYS A N 1
ATOM 813 C CA . LYS A 1 100 ? -5.179 13.452 1.258 1.00 86.94 100 LYS A CA 1
ATOM 814 C C . LYS A 1 100 ? -6.147 12.491 0.568 1.00 86.94 100 LYS A C 1
ATOM 816 O O . LYS A 1 100 ? -6.149 12.422 -0.659 1.00 86.94 100 LYS A O 1
ATOM 821 N N . GLY A 1 101 ? -6.945 11.758 1.340 1.00 84.88 101 GLY A N 1
ATOM 822 C CA . GLY A 1 101 ? -7.901 10.785 0.842 1.00 84.88 101 GLY A CA 1
ATOM 823 C C . GLY A 1 101 ? -9.111 11.430 0.171 1.00 84.88 101 GLY A C 1
ATOM 824 O O . GLY A 1 101 ? -9.408 12.616 0.330 1.00 84.88 101 GLY A O 1
ATOM 825 N N . ILE A 1 102 ? -9.852 10.617 -0.578 1.00 87.44 102 ILE A N 1
ATOM 826 C CA . ILE A 1 102 ? -11.111 11.055 -1.174 1.00 87.44 102 ILE A CA 1
ATOM 827 C C . ILE A 1 102 ? -12.167 11.141 -0.057 1.00 87.44 102 ILE A C 1
ATOM 829 O O . ILE A 1 102 ? -12.425 10.129 0.602 1.00 87.44 102 ILE A O 1
ATOM 833 N N . PRO A 1 103 ? -12.839 12.292 0.151 1.00 86.75 103 PRO A N 1
ATOM 834 C CA . PRO A 1 103 ? -13.679 12.495 1.333 1.00 86.75 103 PRO A CA 1
ATOM 835 C C . PRO A 1 103 ? -14.786 11.454 1.531 1.00 86.75 103 PRO A C 1
ATOM 837 O O . PRO A 1 103 ? -15.126 11.126 2.665 1.00 86.75 103 PRO A O 1
ATOM 840 N N . TRP A 1 104 ? -15.373 10.926 0.452 1.00 87.88 104 TRP A N 1
ATOM 841 C CA . TRP A 1 104 ? -16.431 9.920 0.569 1.00 87.88 104 TRP A CA 1
ATOM 842 C C . TRP A 1 104 ? -15.907 8.547 0.994 1.00 87.88 104 TRP A C 1
ATOM 844 O O . TRP A 1 104 ? -16.599 7.866 1.742 1.00 87.88 104 TRP A O 1
ATOM 854 N N . VAL A 1 105 ? -14.681 8.181 0.604 1.00 83.62 105 VAL A N 1
ATOM 855 C CA . VAL A 1 105 ? -14.028 6.939 1.052 1.00 83.62 105 VAL A CA 1
ATOM 856 C C . VAL A 1 105 ? -13.778 7.017 2.550 1.00 83.62 105 VAL A C 1
ATOM 858 O O . VAL A 1 105 ? -14.113 6.096 3.288 1.00 83.62 105 VAL A O 1
ATOM 861 N N . GLY A 1 106 ? -13.306 8.171 3.030 1.00 80.12 106 GLY A N 1
ATOM 862 C CA . GLY A 1 106 ? -13.137 8.386 4.461 1.00 80.12 106 GLY A CA 1
ATOM 863 C C . GLY A 1 106 ? -14.438 8.237 5.245 1.00 80.12 106 GLY A C 1
ATOM 864 O O . GLY A 1 106 ? -14.415 7.682 6.339 1.00 80.12 106 GLY A O 1
ATOM 865 N N . ARG A 1 107 ? -15.586 8.619 4.673 1.00 85.38 107 ARG A N 1
ATOM 866 C CA . ARG A 1 107 ? -16.887 8.420 5.327 1.00 85.38 107 ARG A CA 1
ATOM 867 C C . ARG A 1 107 ? -17.309 6.957 5.441 1.00 85.38 107 ARG A C 1
ATOM 869 O O . ARG A 1 107 ? -17.997 6.637 6.404 1.00 85.38 107 ARG A O 1
ATOM 876 N N . LEU A 1 108 ? -16.868 6.076 4.538 1.00 83.88 108 LEU A N 1
ATOM 877 C CA . LEU A 1 108 ? -17.131 4.632 4.652 1.00 83.88 108 LEU A CA 1
ATOM 878 C C . LEU A 1 108 ? -16.518 4.031 5.922 1.00 83.88 108 LEU A C 1
ATOM 880 O O . LEU A 1 108 ? -17.004 3.032 6.437 1.00 83.88 108 LEU A O 1
ATOM 884 N N . THR A 1 109 ? -15.480 4.675 6.450 1.00 78.19 109 THR A N 1
ATOM 885 C CA . THR A 1 109 ? -14.748 4.214 7.634 1.00 78.19 109 THR A CA 1
ATOM 886 C C . THR A 1 109 ? -15.254 4.804 8.953 1.00 78.19 109 THR A C 1
ATOM 888 O O . THR A 1 109 ? -14.792 4.401 10.015 1.00 78.19 109 THR A O 1
ATOM 891 N N . ASN A 1 110 ? -16.217 5.736 8.921 1.00 72.38 110 ASN A N 1
ATOM 892 C CA . ASN A 1 110 ? -16.669 6.492 10.101 1.00 72.38 110 ASN A CA 1
ATOM 893 C C . ASN A 1 110 ? -17.398 5.649 11.172 1.00 72.38 110 ASN A C 1
ATOM 895 O O . ASN A 1 110 ? -17.709 6.174 12.236 1.00 72.38 110 ASN A O 1
ATOM 899 N N . GLY A 1 111 ? -17.680 4.370 10.905 1.00 65.00 111 GLY A N 1
ATOM 900 C CA . GLY A 1 111 ? -18.308 3.439 11.852 1.00 65.00 111 GLY A CA 1
ATOM 901 C C . GLY A 1 111 ? -17.355 2.414 12.472 1.00 65.00 111 GLY A C 1
ATOM 902 O O . GLY A 1 111 ? -17.774 1.664 13.352 1.00 65.00 111 GLY A O 1
ATOM 903 N N . ILE A 1 112 ? -16.091 2.365 12.039 1.00 75.31 112 ILE A N 1
ATOM 904 C CA . ILE A 1 112 ? -15.118 1.401 12.562 1.00 75.31 112 ILE A CA 1
ATOM 905 C C . ILE A 1 112 ? -14.461 2.030 13.791 1.00 75.31 112 ILE A C 1
ATOM 907 O O . ILE A 1 112 ? -13.541 2.838 13.682 1.00 75.31 112 ILE A O 1
ATOM 911 N N . LYS A 1 113 ? -15.002 1.698 14.968 1.00 66.88 113 LYS A N 1
ATOM 912 C CA . LYS A 1 113 ? -14.704 2.354 16.253 1.00 66.88 113 LYS A CA 1
ATOM 913 C C . LYS A 1 113 ? -13.233 2.246 16.686 1.00 66.88 113 LYS A C 1
ATOM 915 O O . LYS A 1 113 ? -12.788 3.066 17.480 1.00 66.88 113 LYS A O 1
ATOM 920 N N . GLU A 1 114 ? -12.497 1.274 16.157 1.00 77.31 114 GLU A N 1
ATOM 921 C CA . GLU A 1 114 ? -11.139 0.933 16.604 1.00 77.31 114 GLU A CA 1
ATOM 922 C C . GLU A 1 114 ? -10.070 1.080 15.518 1.00 77.31 114 GLU A C 1
ATOM 924 O O . GLU A 1 114 ? -8.903 0.832 15.789 1.00 77.31 114 GLU A O 1
ATOM 929 N N . MET A 1 115 ? -10.425 1.515 14.304 1.00 82.44 115 MET A N 1
ATOM 930 C CA . MET A 1 115 ? -9.438 1.615 13.230 1.00 82.44 115 MET A CA 1
ATOM 931 C C . MET A 1 115 ? -8.547 2.851 13.417 1.00 82.44 115 MET A C 1
ATOM 933 O O . MET A 1 115 ? -9.059 3.976 13.329 1.00 82.44 115 MET A O 1
ATOM 937 N N . PRO A 1 116 ? -7.222 2.690 13.606 1.00 83.50 116 PRO A N 1
ATOM 938 C CA . PRO A 1 116 ? -6.300 3.811 13.673 1.00 83.50 116 PRO A CA 1
ATOM 939 C C . PRO A 1 116 ? -6.350 4.642 12.389 1.00 83.50 116 PRO A C 1
ATOM 941 O O . PRO A 1 116 ? -6.407 4.122 11.270 1.00 83.50 116 PRO A O 1
ATOM 944 N N . ARG A 1 117 ? -6.338 5.966 12.558 1.00 82.69 117 ARG A N 1
ATOM 945 C CA . ARG A 1 117 ? -6.393 6.936 11.461 1.00 82.69 117 ARG A CA 1
ATOM 946 C C . ARG A 1 117 ? -5.120 7.761 11.443 1.00 82.69 117 ARG A C 1
ATOM 948 O O . ARG A 1 117 ? -4.815 8.453 12.411 1.00 82.69 117 ARG A O 1
ATOM 955 N N . HIS A 1 118 ? -4.412 7.730 10.322 1.00 80.12 118 HIS A N 1
ATOM 956 C CA . HIS A 1 118 ? -3.189 8.500 10.128 1.00 80.12 118 HIS A CA 1
ATOM 957 C C . HIS A 1 118 ? -3.471 9.661 9.178 1.00 80.12 118 HIS A C 1
ATOM 959 O O . HIS A 1 118 ? -3.614 9.483 7.969 1.00 80.12 118 HIS A O 1
ATOM 965 N N . GLU A 1 119 ? -3.577 10.870 9.724 1.00 78.19 119 GLU A N 1
ATOM 966 C CA . GLU A 1 119 ? -3.940 12.059 8.946 1.00 78.19 119 GLU A CA 1
ATOM 967 C C . GLU A 1 119 ? -2.840 12.489 7.968 1.00 78.19 119 GLU A C 1
ATOM 969 O O . GLU A 1 119 ? -3.133 12.958 6.864 1.00 78.19 119 GLU A O 1
ATOM 974 N N . THR A 1 120 ? -1.568 12.330 8.340 1.00 74.62 120 THR A N 1
ATOM 975 C CA . THR A 1 120 ? -0.430 12.865 7.582 1.00 74.62 120 THR A CA 1
ATOM 976 C C . THR A 1 120 ? 0.257 11.787 6.742 1.00 74.62 120 THR A C 1
ATOM 978 O O . THR A 1 120 ? 0.275 10.609 7.076 1.00 74.62 120 THR A O 1
ATOM 981 N N . PHE A 1 121 ? 0.842 12.204 5.616 1.00 67.56 121 PHE A N 1
ATOM 982 C CA . PHE A 1 121 ? 1.674 11.367 4.736 1.00 67.56 121 PHE A CA 1
ATOM 983 C C . PHE A 1 121 ? 3.172 11.496 5.037 1.00 67.56 121 PHE A C 1
ATOM 985 O O . PHE A 1 121 ? 4.019 10.962 4.318 1.00 67.56 121 PHE A O 1
ATOM 992 N N . LYS A 1 122 ? 3.523 12.279 6.061 1.00 63.06 122 LYS A N 1
ATOM 993 C CA . LYS A 1 122 ? 4.910 12.595 6.376 1.00 63.06 122 LYS A CA 1
ATOM 994 C C . LYS A 1 122 ? 5.521 11.440 7.158 1.00 63.06 122 LYS A C 1
ATOM 996 O O . LYS A 1 122 ? 5.474 11.411 8.374 1.00 63.06 122 LYS A O 1
ATOM 1001 N N . LEU A 1 123 ? 6.234 10.581 6.439 1.00 55.94 123 LEU A N 1
ATOM 1002 C CA . LEU A 1 123 ? 7.100 9.525 6.986 1.00 55.94 123 LEU A CA 1
ATOM 1003 C C . LEU A 1 123 ? 8.263 10.055 7.864 1.00 55.94 123 LEU A C 1
ATOM 1005 O O . LEU A 1 123 ? 9.069 9.270 8.346 1.00 55.94 123 LEU A O 1
ATOM 1009 N N . LYS A 1 124 ? 8.400 11.385 8.009 1.00 45.12 124 LYS A N 1
ATOM 1010 C CA . LYS A 1 124 ? 9.440 12.060 8.807 1.00 45.12 124 LYS A CA 1
ATOM 1011 C C . LYS A 1 124 ? 9.038 12.309 10.260 1.00 45.12 124 LYS A C 1
ATOM 1013 O O . LYS A 1 124 ? 9.888 12.712 11.042 1.00 45.12 124 LYS A O 1
ATOM 1018 N N . GLU A 1 125 ? 7.770 12.125 10.602 1.00 52.44 125 GLU A N 1
ATOM 1019 C CA . GLU A 1 125 ? 7.371 12.033 12.000 1.00 52.44 125 GLU A CA 1
ATOM 1020 C C . GLU A 1 125 ? 7.567 10.568 12.379 1.00 52.44 125 GLU A C 1
ATOM 1022 O O . GLU A 1 125 ? 6.948 9.687 11.782 1.00 52.44 125 GLU A O 1
ATOM 1027 N N . GLU A 1 126 ? 8.519 10.305 13.276 1.00 52.09 126 GLU A N 1
ATOM 1028 C CA . GLU A 1 126 ? 8.701 8.990 13.883 1.00 52.09 126 GLU A CA 1
ATOM 1029 C C . GLU A 1 126 ? 7.350 8.581 14.461 1.00 52.09 126 GLU A C 1
ATOM 1031 O O . GLU A 1 126 ? 6.899 9.124 15.469 1.00 52.09 126 GLU A O 1
ATOM 1036 N N . MET A 1 127 ? 6.647 7.684 13.771 1.00 53.19 127 MET A N 1
ATOM 1037 C CA . MET A 1 127 ? 5.482 7.077 14.376 1.00 53.19 127 MET A CA 1
ATOM 1038 C C . MET A 1 127 ? 5.990 6.269 15.570 1.00 53.19 127 MET A C 1
ATOM 1040 O O . MET A 1 127 ? 6.940 5.498 15.389 1.00 53.19 127 MET A O 1
ATOM 1044 N N . PRO A 1 128 ? 5.405 6.453 16.768 1.00 56.72 128 PRO A N 1
ATOM 1045 C CA . PRO A 1 128 ? 5.776 5.670 17.935 1.00 56.72 128 PRO A CA 1
ATOM 1046 C C . PRO A 1 128 ? 5.740 4.187 17.572 1.00 56.72 128 PRO A C 1
ATOM 1048 O O . PRO A 1 128 ? 4.856 3.756 16.827 1.00 56.72 128 PRO A O 1
ATOM 1051 N N . LYS A 1 129 ? 6.709 3.409 18.052 1.00 54.62 129 LYS A N 1
ATOM 1052 C CA . LYS A 1 129 ? 6.817 1.978 17.732 1.00 54.62 129 LYS A CA 1
ATOM 1053 C C . LYS A 1 129 ? 5.532 1.225 18.110 1.00 54.62 129 LYS A C 1
ATOM 1055 O O . LYS A 1 129 ? 5.099 0.329 17.396 1.00 54.62 129 LYS A O 1
ATOM 1060 N N . GLU A 1 130 ? 4.866 1.695 19.158 1.00 57.69 130 GLU A N 1
ATOM 1061 C CA . GLU A 1 130 ? 3.583 1.222 19.674 1.00 57.69 130 GLU A CA 1
ATOM 1062 C C . GLU A 1 130 ? 2.418 1.423 18.689 1.00 57.69 130 GLU A C 1
ATOM 1064 O O . GLU A 1 130 ? 1.381 0.787 18.824 1.00 57.69 130 GLU A O 1
ATOM 1069 N N . ALA A 1 131 ? 2.564 2.292 17.681 1.00 54.88 131 ALA A N 1
ATOM 1070 C CA . ALA A 1 131 ? 1.575 2.440 16.614 1.00 54.88 131 ALA A CA 1
ATOM 1071 C C . ALA A 1 131 ? 1.613 1.276 15.604 1.00 54.88 131 ALA A C 1
ATOM 1073 O O . ALA A 1 131 ? 0.709 1.168 14.772 1.00 54.88 131 ALA A O 1
ATOM 1074 N N . TRP A 1 132 ? 2.638 0.419 15.666 1.00 52.50 132 TRP A N 1
ATOM 1075 C CA . TRP A 1 132 ? 2.822 -0.739 14.785 1.00 52.50 132 TRP A CA 1
ATOM 1076 C C . TRP A 1 132 ? 2.549 -2.079 15.464 1.00 52.50 132 TRP A C 1
ATOM 1078 O O . TRP A 1 132 ? 2.120 -3.003 14.779 1.00 52.50 132 TRP A O 1
ATOM 1088 N N . ASP A 1 133 ? 2.756 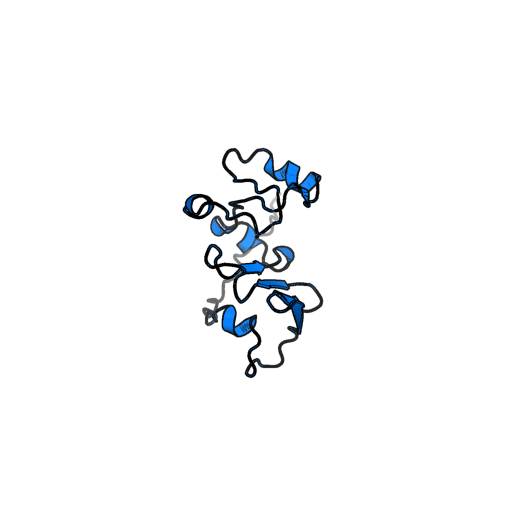-2.171 16.777 1.00 46.44 133 ASP A N 1
ATOM 1089 C CA . ASP A 1 133 ? 2.551 -3.398 17.545 1.00 46.44 133 ASP A CA 1
ATOM 1090 C C . ASP A 1 133 ? 1.044 -3.593 17.835 1.00 46.44 133 ASP A C 1
ATOM 1092 O O . ASP A 1 133 ? 0.496 -2.990 18.760 1.00 46.44 133 ASP A O 1
ATOM 1096 N N . ILE A 1 134 ? 0.373 -4.415 17.015 1.00 47.03 134 ILE A N 1
ATOM 1097 C CA . ILE A 1 134 ? -0.936 -5.038 17.305 1.00 47.03 134 ILE A CA 1
ATOM 1098 C C . ILE A 1 134 ? -0.730 -6.550 17.353 1.00 47.03 134 ILE A C 1
ATOM 1100 O O . ILE A 1 134 ? -0.082 -7.069 16.414 1.00 47.03 134 ILE A O 1
#

Secondary structure (DSSP, 8-state):
-----------------------HHHHHS--TT----S-EEEE-SSSEEEEEESEEEEEEESS-SSTTSPPEEEE-GGGS-HHHHTSGGGS---EE-GGGS-HHHHHHTTT-TT--EE----TTS---GGGT--

InterPro domains:
  IPR011057 Mss4-like superfamily [SSF51316] (38-109)

Radius of gyration: 20.13 Å; chains: 1; bounding box: 65×44×40 Å

Sequence (134 aa):
MYSHSPTKEPISSSPTTQEIWHPVTKLFYPNPESEPYHLKLFKSSDRSTRSFCGTNLTYSINP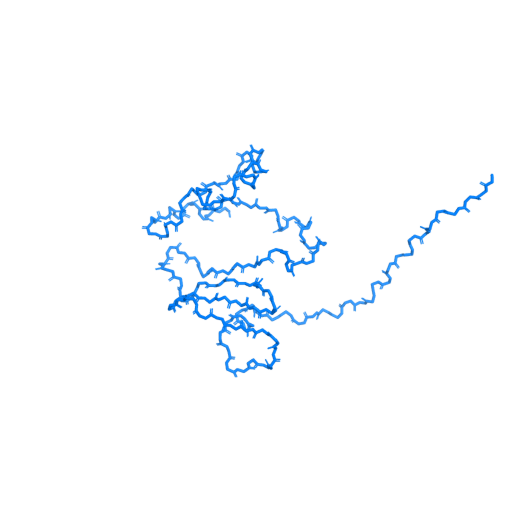KPSDAWPDLFDVVLGTIRRDDLEGEWMIPDRHCWVSKGIPWVGRLTNGIKEMPRHETFKLKEEMPKEAWDI